Protein AF-A0A6N6PDW6-F1 (afdb_monomer_lite)

pLDDT: mean 94.95, std 3.46, range [75.5, 98.31]

Structure (mmCIF, N/CA/C/O backbone):
data_AF-A0A6N6PDW6-F1
#
_entry.id   AF-A0A6N6PDW6-F1
#
loop_
_atom_site.group_PDB
_atom_site.id
_atom_site.type_symbol
_atom_site.label_atom_id
_atom_site.label_alt_id
_atom_site.label_comp_id
_atom_site.label_asym_id
_atom_site.label_entity_id
_atom_site.label_seq_id
_atom_site.pdbx_PDB_ins_code
_atom_site.Cartn_x
_atom_site.Cartn_y
_atom_site.Cartn_z
_atom_site.occupancy
_atom_site.B_iso_or_equiv
_atom_site.auth_seq_id
_atom_site.auth_comp_id
_atom_site.auth_asym_id
_atom_site.auth_atom_id
_atom_site.pdbx_PDB_model_num
ATOM 1 N N . MET A 1 1 ? 3.632 22.717 4.426 1.00 75.50 1 MET A N 1
ATOM 2 C CA . MET A 1 1 ? 2.531 22.581 5.407 1.00 75.50 1 MET A CA 1
ATOM 3 C C . MET A 1 1 ? 2.624 21.210 6.057 1.00 75.50 1 MET A C 1
ATOM 5 O O . MET A 1 1 ? 2.723 20.234 5.318 1.00 75.50 1 MET A O 1
ATOM 9 N N . PRO A 1 2 ? 2.648 21.110 7.394 1.00 85.75 2 PRO A N 1
ATOM 10 C CA . PRO A 1 2 ? 2.605 19.819 8.067 1.00 85.75 2 PRO A CA 1
ATOM 11 C C . PRO A 1 2 ? 1.252 19.149 7.807 1.00 85.75 2 PRO A C 1
ATOM 13 O O . PRO A 1 2 ? 0.209 19.797 7.846 1.00 85.75 2 PRO A O 1
ATOM 16 N N . ARG A 1 3 ? 1.270 17.848 7.506 1.00 87.94 3 ARG A N 1
ATOM 17 C CA . ARG A 1 3 ? 0.037 17.056 7.440 1.00 87.94 3 ARG A CA 1
ATOM 18 C C . ARG A 1 3 ? -0.561 16.953 8.841 1.00 87.94 3 ARG A C 1
ATOM 20 O O . ARG A 1 3 ? 0.175 16.695 9.791 1.00 87.94 3 ARG A O 1
ATOM 27 N N . SER A 1 4 ? -1.882 17.083 8.944 1.00 91.12 4 SER A N 1
ATOM 28 C CA . SER A 1 4 ? -2.611 16.791 10.180 1.00 91.12 4 SER A CA 1
ATOM 29 C C . SER A 1 4 ? -2.323 15.370 10.669 1.00 91.12 4 SER A C 1
ATOM 31 O O . SER A 1 4 ? -2.083 14.455 9.871 1.00 91.12 4 SER A O 1
ATOM 33 N N . VAL A 1 5 ? -2.360 15.184 11.988 1.00 91.81 5 VAL A N 1
ATOM 34 C CA . VAL A 1 5 ? -2.188 13.872 12.620 1.00 91.81 5 VAL A CA 1
ATOM 35 C C . VAL A 1 5 ? -3.295 12.926 12.152 1.00 91.81 5 VAL A C 1
ATOM 37 O O . VAL A 1 5 ? -4.459 13.310 12.047 1.00 91.81 5 VAL A O 1
ATOM 40 N N . ARG A 1 6 ? -2.933 11.670 11.870 1.00 92.62 6 ARG A N 1
ATOM 41 C CA . ARG A 1 6 ? -3.909 10.622 11.560 1.00 92.62 6 ARG A CA 1
ATOM 42 C C 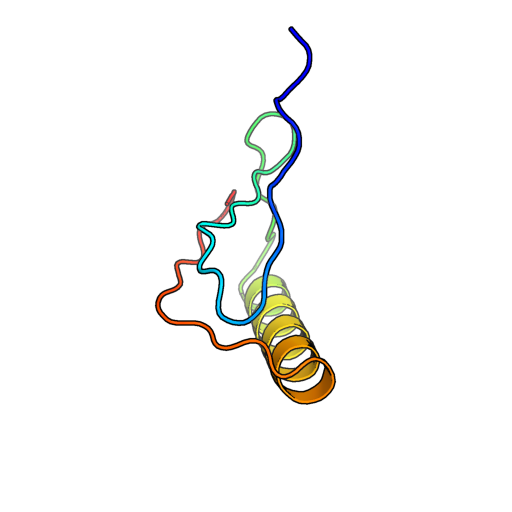. ARG A 1 6 ? -4.585 10.179 12.853 1.00 92.62 6 ARG A C 1
ATOM 44 O O . ARG A 1 6 ? -3.928 9.604 13.716 1.00 92.62 6 ARG A O 1
ATOM 51 N N . ILE A 1 7 ? -5.882 10.439 12.966 1.00 93.88 7 ILE A N 1
ATOM 52 C CA . ILE A 1 7 ? -6.715 9.970 14.078 1.00 93.88 7 ILE A CA 1
ATOM 53 C C . ILE A 1 7 ? -6.828 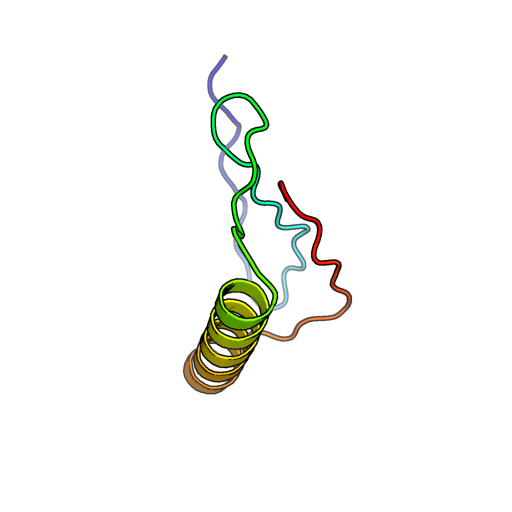8.446 13.985 1.00 93.88 7 ILE A C 1
ATOM 55 O O . ILE A 1 7 ? -7.084 7.936 12.895 1.00 93.88 7 ILE A O 1
ATOM 59 N N . GLN A 1 8 ? -6.637 7.736 15.100 1.00 94.12 8 GLN A N 1
ATOM 60 C CA . GLN A 1 8 ? -6.657 6.270 15.188 1.00 94.12 8 GLN A CA 1
ATOM 61 C C . GLN A 1 8 ? -7.633 5.803 16.266 1.00 94.12 8 GLN A C 1
ATOM 63 O O . GLN A 1 8 ? -7.602 6.304 17.386 1.00 94.12 8 GLN A O 1
ATOM 68 N N . TYR A 1 9 ? -8.499 4.852 15.915 1.00 94.19 9 TYR A N 1
ATOM 69 C CA . TYR A 1 9 ? -9.445 4.197 16.820 1.00 94.19 9 TYR A CA 1
ATOM 70 C C . TYR A 1 9 ? -9.850 2.824 16.260 1.00 94.19 9 TYR A C 1
ATOM 72 O O . TYR A 1 9 ? -9.647 2.535 15.078 1.00 94.19 9 TYR A O 1
ATOM 80 N N . ALA A 1 10 ? -10.409 1.959 17.110 1.00 93.81 10 ALA A N 1
ATOM 81 C CA . ALA A 1 10 ? -10.826 0.617 16.711 1.00 93.81 10 ALA A CA 1
ATOM 82 C C . ALA A 1 10 ? -11.919 0.668 15.629 1.00 93.81 10 ALA A C 1
ATOM 84 O O . ALA A 1 10 ? -12.923 1.358 15.784 1.00 93.81 10 ALA A O 1
ATOM 85 N N . GLY A 1 11 ? -11.721 -0.068 14.533 1.00 92.81 11 GLY A N 1
ATOM 86 C CA . GLY A 1 11 ? -12.663 -0.107 13.409 1.00 92.81 11 GLY A CA 1
ATOM 87 C C . GLY A 1 11 ? -12.587 1.088 12.452 1.00 92.81 11 GLY A C 1
ATOM 88 O O . GLY A 1 11 ? -13.406 1.176 11.541 1.00 92.81 11 GLY A O 1
ATOM 89 N N . ALA A 1 12 ? -11.621 1.996 12.623 1.00 95.38 12 ALA A N 1
ATOM 90 C CA . ALA A 1 12 ? -11.418 3.095 11.687 1.00 95.38 12 ALA A CA 1
ATOM 91 C C . ALA A 1 12 ? -11.117 2.587 10.264 1.00 95.38 12 ALA A C 1
ATOM 93 O O . ALA A 1 12 ? -10.346 1.645 10.068 1.00 95.38 12 ALA A O 1
ATOM 94 N N . VAL A 1 13 ? -11.704 3.251 9.267 1.00 96.00 13 VAL A N 1
ATOM 95 C CA . VAL A 1 13 ? -11.510 2.949 7.844 1.00 96.00 13 VAL A CA 1
ATOM 96 C C . VAL A 1 13 ? -10.660 4.042 7.213 1.00 96.00 13 VAL A C 1
ATOM 98 O O . VAL A 1 13 ? -10.938 5.231 7.374 1.00 96.00 13 VAL A O 1
ATOM 101 N N . TYR A 1 14 ? -9.634 3.637 6.468 1.00 95.06 14 TYR A N 1
ATOM 102 C CA . TYR A 1 14 ? -8.712 4.555 5.810 1.00 95.06 14 TYR A CA 1
ATOM 103 C C . TYR A 1 14 ? -8.624 4.262 4.322 1.00 95.06 14 TYR A C 1
ATOM 105 O O . TYR A 1 14 ? -8.512 3.110 3.909 1.00 95.06 14 TYR A O 1
ATOM 113 N N . HIS A 1 15 ? -8.577 5.328 3.527 1.00 94.88 15 HIS A N 1
ATOM 114 C CA . HIS A 1 15 ? -8.060 5.256 2.171 1.00 94.88 15 HIS A CA 1
ATOM 115 C C . HIS A 1 15 ? -6.535 5.407 2.228 1.00 94.88 15 HIS A C 1
ATOM 117 O O . HIS A 1 15 ? -6.016 6.425 2.695 1.00 94.88 15 HIS A O 1
ATOM 123 N N . VAL A 1 16 ? -5.821 4.369 1.795 1.00 93.88 16 VAL A N 1
ATOM 124 C CA . VAL A 1 16 ? -4.357 4.337 1.741 1.00 93.88 16 VAL A CA 1
ATOM 125 C C . VAL A 1 16 ? -3.936 4.315 0.282 1.00 93.88 16 VAL A C 1
ATOM 127 O O . VAL A 1 16 ? -4.494 3.568 -0.511 1.00 93.88 16 VAL A O 1
ATOM 130 N N . MET A 1 17 ? -2.944 5.131 -0.057 1.00 94.69 17 MET A N 1
ATOM 131 C CA . MET A 1 17 ? -2.393 5.221 -1.402 1.00 94.69 17 MET A CA 1
ATOM 132 C C . MET A 1 17 ? -0.871 5.301 -1.330 1.00 94.69 17 MET A C 1
ATOM 134 O O . MET A 1 17 ? -0.323 5.976 -0.451 1.00 94.69 17 MET A O 1
ATOM 138 N N . CYS A 1 18 ? -0.209 4.615 -2.255 1.00 93.69 18 CYS A N 1
ATOM 139 C CA . CYS A 1 18 ? 1.207 4.776 -2.544 1.00 93.69 18 CYS A CA 1
ATOM 140 C C . CYS A 1 18 ? 1.341 5.468 -3.903 1.00 93.69 18 CYS A C 1
ATOM 142 O O . CYS A 1 18 ? 0.409 5.469 -4.703 1.00 93.69 18 CYS A O 1
ATOM 144 N N . ARG A 1 19 ? 2.475 6.115 -4.150 1.00 94.75 19 ARG A N 1
ATOM 145 C CA . ARG A 1 19 ? 2.801 6.668 -5.460 1.00 94.75 19 ARG A CA 1
ATOM 146 C C . ARG A 1 19 ? 4.298 6.561 -5.668 1.00 94.75 19 ARG A C 1
ATOM 148 O O . ARG A 1 19 ? 5.048 6.889 -4.750 1.00 94.75 19 ARG A O 1
ATOM 155 N N . GLY A 1 20 ? 4.712 6.149 -6.862 1.00 95.88 20 GLY A N 1
ATOM 156 C CA . GLY A 1 20 ? 6.122 6.128 -7.237 1.00 95.88 20 GLY A CA 1
ATOM 157 C C . GLY A 1 20 ? 6.737 7.518 -7.098 1.00 95.88 20 GLY A C 1
ATOM 158 O O . GLY A 1 20 ? 6.085 8.524 -7.423 1.00 95.88 20 GLY A O 1
ATOM 159 N N . ASP A 1 21 ? 7.980 7.588 -6.612 1.00 95.19 21 ASP A N 1
ATOM 160 C CA . ASP A 1 21 ? 8.713 8.853 -6.619 1.00 95.19 21 ASP A CA 1
ATOM 161 C C . ASP A 1 21 ? 8.738 9.404 -8.048 1.00 95.19 21 ASP A C 1
ATOM 163 O O . ASP A 1 21 ? 8.786 8.652 -9.020 1.00 95.19 21 ASP A O 1
ATOM 167 N N . ARG A 1 22 ? 8.567 10.720 -8.187 1.00 94.75 22 ARG A N 1
ATOM 168 C CA . ARG A 1 22 ? 8.448 11.394 -9.496 1.00 94.75 22 ARG A CA 1
ATOM 169 C C . ARG A 1 22 ? 7.408 10.782 -10.449 1.00 94.75 22 ARG A C 1
ATOM 171 O O . ARG A 1 22 ? 7.434 11.058 -11.645 1.00 94.75 22 ARG A O 1
ATOM 178 N N . ARG A 1 23 ? 6.413 10.054 -9.921 1.00 91.88 23 ARG A N 1
ATOM 179 C CA . ARG A 1 23 ? 5.361 9.346 -10.683 1.00 91.88 23 ARG A CA 1
ATOM 180 C C . ARG A 1 23 ? 5.882 8.185 -11.536 1.00 91.88 23 ARG A C 1
ATOM 182 O O . ARG A 1 23 ? 5.150 7.738 -12.424 1.00 91.88 23 ARG A O 1
ATOM 189 N N . GLU A 1 24 ? 7.099 7.727 -11.271 1.00 96.19 24 GLU A N 1
ATOM 190 C CA . GLU A 1 24 ? 7.737 6.615 -11.970 1.00 96.19 24 GLU A CA 1
ATOM 191 C C . GLU A 1 24 ? 7.005 5.295 -11.699 1.00 96.19 24 GLU A C 1
ATOM 193 O O . GLU A 1 24 ? 6.198 5.179 -10.769 1.00 96.19 24 GLU A O 1
ATOM 198 N N . ALA A 1 25 ? 7.254 4.302 -12.554 1.00 96.19 25 ALA A 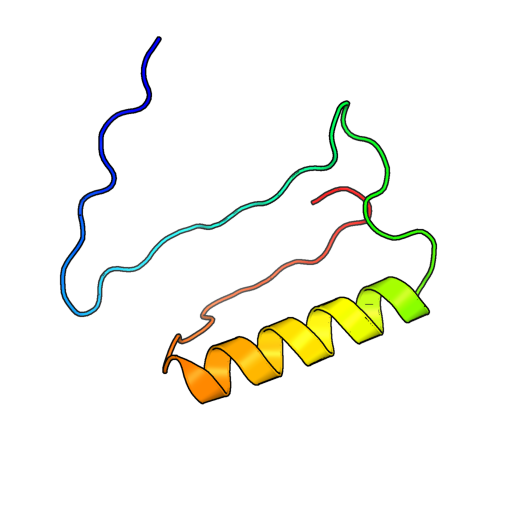N 1
ATOM 199 C CA . ALA A 1 25 ? 6.707 2.970 -12.357 1.00 96.19 25 ALA A CA 1
ATOM 200 C C . ALA A 1 25 ? 7.283 2.356 -11.072 1.00 96.19 25 ALA A C 1
ATOM 202 O O . ALA A 1 25 ? 8.492 2.343 -10.869 1.00 96.19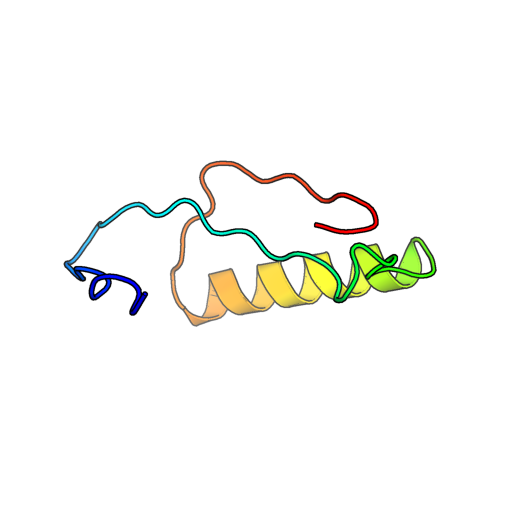 25 ALA A O 1
ATOM 203 N N . ILE A 1 26 ? 6.398 1.848 -10.216 1.00 96.69 26 ILE A N 1
ATOM 204 C CA . ILE A 1 26 ? 6.755 1.076 -9.020 1.00 96.69 26 ILE A CA 1
ATOM 205 C C . ILE A 1 26 ? 7.067 -0.370 -9.418 1.00 96.69 26 ILE A C 1
ATOM 207 O O . ILE A 1 26 ? 7.963 -0.984 -8.852 1.00 96.69 26 ILE A O 1
ATOM 211 N N . PHE A 1 27 ? 6.317 -0.901 -10.385 1.00 96.88 27 PHE A N 1
ATOM 212 C CA . PHE A 1 27 ? 6.399 -2.291 -10.823 1.00 96.88 27 PHE A CA 1
ATOM 213 C C . PHE A 1 27 ? 6.985 -2.357 -12.232 1.00 96.88 27 PHE A C 1
ATOM 215 O O . PHE A 1 27 ? 6.379 -1.817 -13.168 1.00 96.88 27 PHE A O 1
ATOM 222 N N . ALA A 1 28 ? 8.122 -3.035 -12.390 1.00 95.62 28 ALA A N 1
ATOM 223 C CA . ALA A 1 28 ? 8.758 -3.224 -13.690 1.00 95.62 28 ALA A CA 1
ATOM 224 C C . ALA A 1 28 ? 7.966 -4.220 -14.548 1.00 95.62 28 ALA A C 1
ATOM 226 O O . ALA A 1 28 ? 7.759 -3.977 -15.737 1.00 95.62 28 ALA A O 1
ATOM 227 N N . ASP A 1 29 ? 7.450 -5.287 -13.934 1.00 97.19 29 ASP A N 1
ATOM 228 C CA . ASP A 1 29 ? 6.727 -6.357 -14.622 1.00 97.19 29 ASP A CA 1
ATOM 229 C C . ASP A 1 29 ? 5.611 -6.988 -13.763 1.00 97.19 29 ASP A C 1
ATOM 231 O O . ASP A 1 29 ? 5.296 -6.549 -12.650 1.00 97.19 29 ASP A O 1
ATOM 235 N N . ASP A 1 30 ? 4.931 -7.990 -14.315 1.00 97.56 30 ASP A N 1
ATOM 236 C CA . ASP A 1 30 ? 3.851 -8.691 -13.616 1.00 97.56 30 ASP A CA 1
ATOM 237 C C . ASP A 1 30 ? 4.353 -9.561 -12.451 1.00 97.56 30 ASP A C 1
ATOM 239 O O . ASP A 1 30 ? 3.589 -9.841 -11.523 1.00 97.56 30 ASP A O 1
ATOM 243 N N . GLY A 1 31 ? 5.637 -9.930 -12.444 1.00 98.31 31 GLY A N 1
ATOM 244 C CA . GLY A 1 31 ? 6.285 -10.606 -11.323 1.00 98.31 31 GLY A CA 1
ATOM 245 C C . GLY A 1 31 ? 6.328 -9.715 -10.083 1.00 98.31 31 GLY A C 1
ATOM 246 O O . GLY A 1 31 ? 5.907 -10.144 -9.004 1.00 98.31 31 GLY A O 1
ATOM 247 N N . ASP A 1 32 ? 6.716 -8.448 -10.247 1.00 97.75 32 ASP A N 1
ATOM 248 C CA . ASP A 1 32 ? 6.702 -7.461 -9.160 1.00 97.75 32 ASP A CA 1
ATOM 249 C C . ASP A 1 32 ? 5.287 -7.250 -8.600 1.00 97.75 32 ASP A C 1
ATOM 251 O O . ASP A 1 32 ? 5.085 -7.186 -7.381 1.00 97.75 32 ASP A O 1
ATOM 255 N N . ARG A 1 33 ? 4.279 -7.191 -9.483 1.00 97.62 33 ARG A N 1
ATOM 256 C CA . ARG A 1 33 ? 2.863 -7.070 -9.088 1.00 97.62 33 ARG A CA 1
ATOM 257 C C . ARG A 1 33 ? 2.413 -8.288 -8.284 1.00 97.62 33 ARG A C 1
ATOM 259 O O . ARG A 1 33 ? 1.767 -8.134 -7.246 1.00 97.62 33 ARG A O 1
ATOM 266 N N . GLY A 1 34 ? 2.786 -9.489 -8.724 1.00 98.31 34 GLY A N 1
ATOM 267 C CA . GLY A 1 34 ? 2.506 -10.734 -8.010 1.00 98.31 34 GLY A CA 1
ATOM 268 C C . GLY A 1 34 ? 3.156 -10.773 -6.625 1.00 98.31 34 GLY A C 1
ATOM 269 O O . GLY A 1 34 ? 2.491 -11.094 -5.634 1.00 98.31 34 GLY A O 1
ATOM 270 N N . MET A 1 35 ? 4.428 -10.377 -6.528 1.00 98.25 35 MET A N 1
ATOM 271 C CA . MET A 1 35 ? 5.150 -10.289 -5.256 1.00 98.25 35 MET A CA 1
ATOM 272 C C . MET A 1 35 ? 4.487 -9.291 -4.297 1.00 98.25 35 MET A C 1
ATOM 274 O O . MET A 1 35 ? 4.317 -9.593 -3.110 1.00 98.25 35 MET A O 1
ATOM 278 N N . PHE A 1 36 ? 4.061 -8.131 -4.801 1.00 97.31 36 PHE A N 1
ATOM 279 C CA . PHE A 1 36 ? 3.350 -7.131 -4.009 1.00 97.31 36 PHE A CA 1
ATOM 280 C C . PHE A 1 36 ? 2.028 -7.672 -3.457 1.00 97.31 36 PHE A C 1
ATOM 282 O O . PHE A 1 36 ? 1.778 -7.566 -2.256 1.00 97.31 36 PHE A O 1
ATOM 289 N N . LEU A 1 37 ? 1.206 -8.302 -4.302 1.00 97.06 37 LEU A N 1
ATOM 290 C CA . LEU A 1 37 ? -0.082 -8.865 -3.885 1.00 97.06 37 LEU A CA 1
ATOM 291 C C . LEU A 1 37 ? 0.087 -9.999 -2.864 1.00 97.06 37 LEU A C 1
ATOM 293 O O . LEU A 1 37 ? -0.649 -10.044 -1.876 1.00 97.06 37 LEU A O 1
ATOM 297 N N . SER A 1 38 ? 1.087 -10.867 -3.048 1.00 98.12 38 SER A N 1
ATOM 298 C CA . SER A 1 38 ? 1.440 -11.907 -2.071 1.00 98.12 38 SER A CA 1
ATOM 299 C C . SER A 1 38 ? 1.830 -11.298 -0.720 1.00 98.12 38 SER A C 1
ATOM 301 O O . SER A 1 38 ? 1.310 -11.693 0.327 1.00 98.12 38 SER A O 1
ATOM 303 N N . THR A 1 39 ? 2.682 -10.272 -0.741 1.00 97.44 39 THR A N 1
ATOM 304 C CA . THR A 1 39 ? 3.138 -9.572 0.468 1.00 97.44 39 THR A CA 1
ATOM 305 C C . THR A 1 39 ? 1.985 -8.863 1.181 1.00 97.44 39 THR A C 1
ATOM 307 O O . THR A 1 39 ? 1.861 -8.965 2.404 1.00 97.44 39 THR A O 1
ATOM 310 N N . LEU A 1 40 ? 1.102 -8.193 0.433 1.00 96.06 40 LEU A N 1
ATOM 311 C CA . LEU A 1 40 ? -0.100 -7.555 0.971 1.00 96.06 40 LEU A CA 1
ATOM 312 C C . LEU A 1 40 ? -1.016 -8.586 1.643 1.00 96.06 40 LEU A C 1
ATOM 314 O O . LEU A 1 40 ? -1.452 -8.366 2.772 1.00 96.06 40 LEU A O 1
ATOM 318 N N . GLY A 1 41 ? -1.247 -9.733 0.998 1.00 96.81 41 GLY A N 1
ATOM 319 C CA . GLY A 1 41 ? -2.046 -10.823 1.5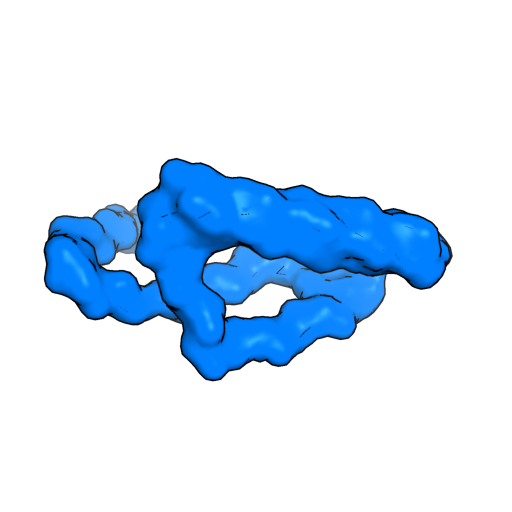62 1.00 96.81 41 GLY A CA 1
ATOM 320 C C . GLY A 1 41 ? -1.474 -11.360 2.878 1.00 96.81 41 GLY A C 1
ATOM 321 O O . GLY A 1 41 ? -2.202 -11.491 3.865 1.00 96.81 41 GLY A O 1
ATOM 322 N N . GLN A 1 42 ? -0.159 -11.596 2.932 1.00 97.94 42 GLN A N 1
ATOM 323 C CA . GLN A 1 42 ? 0.527 -12.017 4.159 1.00 97.94 42 GLN A CA 1
ATOM 324 C C . GLN A 1 42 ? 0.411 -10.969 5.272 1.00 97.94 42 GLN A C 1
ATOM 326 O O . GLN A 1 42 ? 0.224 -11.316 6.439 1.00 97.94 42 GLN A O 1
ATOM 331 N N . MET A 1 43 ? 0.508 -9.684 4.924 1.00 96.81 43 MET A N 1
ATOM 332 C CA . MET A 1 43 ? 0.368 -8.588 5.878 1.00 96.81 43 MET A CA 1
ATOM 333 C C . MET A 1 43 ? -1.045 -8.554 6.470 1.00 96.81 43 MET A C 1
ATOM 335 O O . MET A 1 43 ? -1.177 -8.567 7.694 1.00 96.81 43 MET A O 1
ATOM 339 N N . CYS A 1 44 ? -2.085 -8.621 5.630 1.00 96.19 44 CYS A N 1
ATOM 340 C CA . CYS A 1 44 ? -3.477 -8.666 6.080 1.00 96.19 44 CYS A CA 1
ATOM 341 C C . CYS A 1 44 ? -3.735 -9.837 7.038 1.00 96.19 44 CYS A C 1
ATOM 343 O O . CYS A 1 44 ? -4.347 -9.641 8.089 1.00 96.19 44 CYS A O 1
ATOM 345 N N . ALA A 1 45 ? -3.218 -11.028 6.716 1.00 96.12 45 ALA A N 1
ATOM 346 C CA . ALA A 1 45 ? -3.349 -12.210 7.568 1.00 96.12 45 ALA A CA 1
ATOM 347 C C . ALA A 1 45 ? -2.660 -12.034 8.932 1.00 96.12 45 ALA A C 1
ATOM 349 O O . ALA A 1 45 ? -3.190 -12.465 9.954 1.00 96.12 45 ALA A O 1
ATOM 350 N N . ARG A 1 46 ? -1.495 -11.377 8.967 1.00 97.38 46 ARG A N 1
ATOM 351 C CA . ARG A 1 46 ? -0.719 -11.166 10.199 1.00 97.38 46 ARG A CA 1
ATOM 352 C C . ARG A 1 46 ? -1.267 -10.051 11.086 1.00 97.38 46 ARG A C 1
ATOM 354 O O . ARG A 1 46 ? -1.093 -10.119 12.298 1.00 97.38 46 ARG A O 1
ATOM 361 N N . SER A 1 47 ? -1.868 -9.016 10.503 1.00 94.31 47 SER A N 1
ATOM 362 C CA . SER A 1 47 ? -2.289 -7.817 11.238 1.00 94.31 47 SER A CA 1
ATOM 363 C C . SER A 1 47 ? -3.790 -7.740 11.513 1.00 94.31 47 SER A C 1
ATOM 365 O O . SER A 1 47 ? -4.222 -6.833 12.219 1.00 94.31 47 SER A O 1
ATOM 367 N N . GLY A 1 48 ? -4.597 -8.622 10.912 1.00 92.00 48 GLY A N 1
ATOM 368 C CA . GLY A 1 48 ? -6.059 -8.557 10.989 1.00 92.00 48 GLY A CA 1
ATOM 369 C C . GLY A 1 48 ? -6.670 -7.377 10.221 1.00 92.00 48 GLY A C 1
ATOM 370 O O . GLY A 1 48 ? -7.827 -7.029 10.451 1.00 92.00 48 GLY A O 1
ATOM 371 N N . LEU A 1 49 ? -5.910 -6.739 9.319 1.00 92.56 49 LEU A N 1
ATOM 372 C CA . LEU A 1 49 ? -6.441 -5.662 8.481 1.00 92.56 49 LEU A CA 1
ATOM 373 C C . LEU A 1 49 ? -7.397 -6.231 7.433 1.00 92.56 49 LEU A C 1
ATOM 375 O O . LEU A 1 49 ? -7.094 -7.221 6.767 1.00 92.56 49 LEU A O 1
ATOM 379 N N . ARG A 1 50 ? -8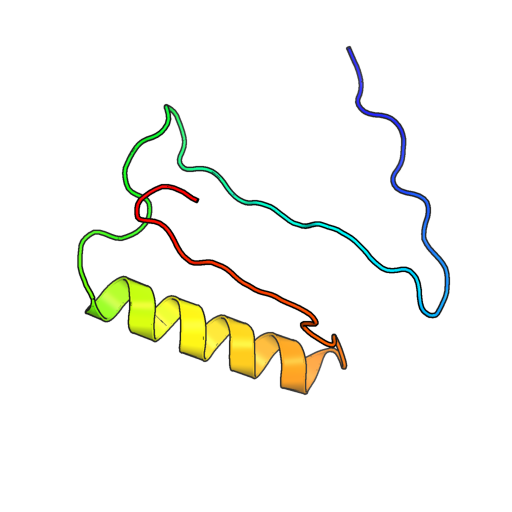.526 -5.546 7.236 1.00 95.25 50 ARG A N 1
ATOM 380 C CA . ARG A 1 50 ? -9.504 -5.883 6.204 1.00 95.25 50 ARG A CA 1
ATOM 381 C C . ARG A 1 50 ? -9.410 -4.906 5.038 1.00 95.25 50 ARG A C 1
ATOM 383 O O . ARG A 1 50 ? -9.569 -3.702 5.215 1.00 95.25 50 ARG A O 1
ATOM 390 N N . VAL A 1 51 ? -9.195 -5.438 3.837 1.00 95.69 51 VAL A N 1
ATOM 391 C CA . VAL A 1 51 ? -9.232 -4.661 2.593 1.00 95.69 51 VAL A CA 1
ATOM 392 C C . VAL A 1 51 ? -10.666 -4.644 2.076 1.00 95.69 51 VAL A C 1
ATOM 394 O O . VAL A 1 51 ? -11.229 -5.688 1.757 1.00 95.69 51 VAL A O 1
ATOM 397 N N . HIS A 1 52 ? -11.274 -3.459 2.026 1.00 96.25 52 HIS A N 1
ATOM 398 C CA . HIS A 1 52 ? -12.635 -3.284 1.506 1.00 96.25 52 HIS A CA 1
ATOM 399 C C . HIS A 1 52 ? -12.665 -3.115 -0.016 1.00 96.25 52 HIS A C 1
ATOM 401 O O . HIS A 1 52 ? -13.586 -3.580 -0.676 1.00 96.25 52 HIS A O 1
ATOM 407 N N . SER A 1 53 ? -11.660 -2.437 -0.565 1.00 96.44 53 SER A N 1
ATOM 408 C CA . SER A 1 53 ? -11.457 -2.245 -1.999 1.00 96.44 53 SER A CA 1
ATOM 409 C C . SER A 1 53 ? -9.972 -2.014 -2.258 1.00 96.44 53 SER A C 1
ATOM 411 O O . SER A 1 53 ? -9.254 -1.561 -1.362 1.00 96.44 53 SER A O 1
ATOM 413 N N . TYR A 1 54 ? -9.505 -2.359 -3.456 1.00 96.31 54 TYR A N 1
ATOM 414 C CA . TYR A 1 54 ? -8.123 -2.130 -3.858 1.00 96.31 54 TYR A CA 1
ATOM 415 C C . TYR A 1 54 ? -8.034 -1.889 -5.367 1.00 96.31 54 TYR A C 1
ATOM 417 O O . TYR A 1 54 ? -8.862 -2.376 -6.136 1.00 96.31 54 TYR A O 1
ATOM 425 N N . VAL A 1 55 ? -7.008 -1.145 -5.768 1.00 96.62 55 VAL A N 1
ATOM 426 C CA . VAL A 1 55 ? -6.555 -1.010 -7.152 1.00 96.62 55 VAL A CA 1
ATOM 427 C C . VAL A 1 55 ? -5.032 -1.077 -7.144 1.00 96.62 55 VAL A C 1
ATOM 429 O O . VAL A 1 55 ? -4.408 -0.634 -6.182 1.00 96.62 55 VAL A O 1
ATOM 432 N N . LEU A 1 56 ? -4.446 -1.651 -8.192 1.00 96.75 56 LEU A N 1
ATOM 433 C CA . LEU A 1 56 ? -3.001 -1.694 -8.390 1.00 96.75 56 LEU A CA 1
ATOM 434 C C . LEU A 1 56 ? -2.689 -1.115 -9.765 1.00 96.75 56 LEU A C 1
ATOM 436 O O . LEU A 1 56 ? -3.118 -1.660 -10.782 1.00 96.75 56 LEU A O 1
ATOM 440 N N . MET A 1 57 ? -1.979 0.006 -9.791 1.00 95.88 57 MET A N 1
ATOM 441 C CA . MET A 1 57 ? -1.563 0.689 -11.012 1.00 95.88 57 MET A CA 1
ATOM 442 C C . MET A 1 57 ? -0.044 0.602 -11.153 1.00 95.88 57 MET A C 1
ATOM 444 O O . MET A 1 57 ? 0.676 0.305 -10.206 1.00 95.88 57 MET A O 1
ATOM 448 N N . SER A 1 58 ? 0.486 0.907 -12.338 1.00 95.81 58 SER A N 1
ATOM 449 C CA . SER A 1 58 ? 1.939 0.857 -12.552 1.00 95.81 58 SER A CA 1
ATOM 450 C C . SER A 1 58 ? 2.719 1.817 -11.648 1.00 95.81 58 SER A C 1
ATOM 452 O O . SER A 1 58 ? 3.876 1.546 -11.356 1.00 95.81 58 SER A O 1
ATOM 454 N N . ASN A 1 59 ? 2.115 2.924 -11.202 1.00 95.81 59 ASN A N 1
ATOM 455 C CA . ASN A 1 59 ? 2.768 3.941 -10.373 1.00 95.81 59 ASN A CA 1
ATOM 456 C C . ASN A 1 59 ? 2.018 4.296 -9.075 1.00 95.81 59 ASN A C 1
ATOM 458 O O . ASN A 1 59 ? 2.378 5.303 -8.459 1.00 95.81 59 ASN A O 1
ATOM 462 N N . HIS A 1 60 ? 0.990 3.526 -8.688 1.00 94.00 60 HIS A N 1
ATOM 463 C CA . HIS A 1 60 ? 0.211 3.707 -7.453 1.00 94.00 60 HIS A CA 1
ATOM 464 C C . HIS A 1 60 ? -0.323 2.381 -6.910 1.00 94.00 60 HIS A C 1
ATOM 466 O O . HIS A 1 60 ? -0.799 1.567 -7.737 1.00 94.00 60 HIS A O 1
#

Foldseek 3Di:
DDDDDDDDDPPDDDDDDAFAVVNAFPDPDVVSVVVVVVVVVVVCVVPVDDDPDDDDDRGD

Secondary structure (DSSP, 8-state):
-PPPP----TT---------GGG--S-SSHHHHHHHHHHHHHHHHHHT---S-----TT-

Sequence (60 aa):
MPRSVRIQYAGAVYHVMCRGDRREAIFADDGDRGMFLSTLGQMCARSGLRVHSYVLMSNH

Radius of gyration: 13.98 Å; chains: 1; bounding box: 21×35×31 Å